Protein AF-A0A3P2A6Z8-F1 (afdb_monomer_lite)

Secondary structure (DSSP, 8-state):
--TT---HHHHHHHHHT-SS-HHHHHHHHHHHHHT---HHHHHHHHHHHHTTS-SS------HHHHTSTTGGGGGGGSEEE--S--SS-TT-EEE-

Foldseek 3Di:
DPPVPDCPQLVVLVVVPDPDPSVVSSVVVVVVVVVPDDPVRVVVVVVVVVVVADPDHDDDDDPVQCPPPCSVVVLQVFQDQDCPDPDPPSGDRHHD

Radius of gyration: 22.26 Å; chains: 1; bounding box: 48×33×51 Å

Sequence (96 aa):
MLASGSCLLTDICDQLHEPSKKVNVVDRLSRHLEKGTPASSLSAYLRQIKKWVPDHPVIHIDDSDVVKPDGYKFEALGIVRDGSESTSAKNVYKKG

Structure (mmCIF, N/CA/C/O backbone):
data_AF-A0A3P2A6Z8-F1
#
_entry.id   AF-A0A3P2A6Z8-F1
#
loop_
_atom_site.group_PDB
_atom_site.id
_atom_site.type_symbol
_atom_site.label_atom_id
_atom_site.label_alt_id
_atom_site.label_comp_id
_atom_site.label_asym_id
_atom_site.label_entity_id
_atom_site.label_seq_id
_atom_site.pdbx_PDB_ins_code
_atom_site.Cartn_x
_atom_site.Cartn_y
_atom_site.Cartn_z
_atom_site.occupancy
_atom_site.B_iso_or_equiv
_atom_site.auth_seq_id
_atom_site.auth_comp_id
_atom_site.auth_asym_id
_atom_site.auth_atom_id
_atom_site.pdbx_PDB_model_num
ATOM 1 N N . MET A 1 1 ? -9.466 19.535 13.612 1.00 43.00 1 MET A N 1
ATOM 2 C CA . MET A 1 1 ? -9.094 19.258 12.206 1.00 43.00 1 MET A CA 1
ATOM 3 C C . MET A 1 1 ? -8.172 18.051 12.197 1.00 43.00 1 MET A C 1
ATOM 5 O O . MET A 1 1 ? -7.208 18.057 12.949 1.00 43.00 1 MET A O 1
ATOM 9 N N . LEU A 1 2 ? -8.500 17.000 11.438 1.00 48.78 2 LEU A N 1
ATOM 10 C CA . LEU A 1 2 ? -7.635 15.824 11.276 1.00 48.78 2 LEU A CA 1
ATOM 11 C C . LEU A 1 2 ? -6.363 16.251 10.531 1.00 48.78 2 LEU A C 1
ATOM 13 O O . LEU A 1 2 ? -6.462 16.801 9.438 1.00 48.78 2 LEU A O 1
ATOM 17 N N . ALA A 1 3 ? -5.187 16.007 11.113 1.00 46.59 3 ALA A N 1
ATOM 18 C CA . ALA A 1 3 ? -3.895 16.487 10.602 1.00 46.59 3 ALA A CA 1
ATOM 19 C C . ALA A 1 3 ? -3.547 15.991 9.180 1.00 46.59 3 ALA A C 1
ATOM 21 O O . ALA A 1 3 ? -2.726 16.599 8.505 1.00 46.59 3 ALA A O 1
ATOM 22 N N . SER A 1 4 ? -4.200 14.922 8.708 1.00 57.53 4 SER A N 1
ATOM 23 C CA . SER A 1 4 ? -4.028 14.355 7.363 1.00 57.53 4 SER A CA 1
ATOM 24 C C . SER A 1 4 ? -5.099 14.798 6.352 1.00 57.53 4 SER A C 1
ATOM 26 O O . SER A 1 4 ? -5.007 14.412 5.190 1.00 57.53 4 SER A O 1
ATOM 28 N N . GLY A 1 5 ? -6.156 15.513 6.766 1.00 58.09 5 GLY A N 1
ATOM 29 C CA . GLY A 1 5 ? -7.299 15.860 5.900 1.00 58.09 5 GLY A CA 1
ATOM 30 C C . GLY A 1 5 ? -8.112 14.670 5.355 1.00 58.09 5 GLY A C 1
ATOM 31 O O . GLY A 1 5 ? -9.103 14.878 4.665 1.00 58.09 5 GLY A O 1
ATOM 32 N N . SER A 1 6 ? -7.719 13.431 5.665 1.00 67.62 6 SER A N 1
ATOM 33 C CA . SER A 1 6 ? -8.351 12.203 5.184 1.00 67.62 6 SER A CA 1
ATOM 34 C C . SER A 1 6 ? -9.298 11.623 6.235 1.00 67.62 6 SER A C 1
ATOM 36 O O . SER A 1 6 ? -8.903 11.400 7.381 1.00 67.62 6 SER A O 1
ATOM 38 N N . CYS A 1 7 ? -10.538 11.349 5.823 1.00 84.50 7 CYS A N 1
ATOM 39 C CA . CYS A 1 7 ? -11.559 10.652 6.614 1.00 84.50 7 CYS A CA 1
ATOM 40 C C . CYS A 1 7 ? -11.672 9.161 6.256 1.00 84.50 7 CYS A C 1
ATOM 42 O O . CYS A 1 7 ? -12.581 8.491 6.734 1.00 84.50 7 CYS A O 1
ATOM 44 N N . LEU A 1 8 ? -10.734 8.618 5.470 1.00 89.94 8 LEU A N 1
ATOM 45 C CA . LEU A 1 8 ? -10.846 7.284 4.872 1.00 89.94 8 LEU A CA 1
ATOM 46 C C . LEU A 1 8 ? -11.117 6.174 5.899 1.00 89.94 8 LEU A C 1
ATOM 48 O O . LEU A 1 8 ? -11.974 5.325 5.685 1.00 89.94 8 LEU A O 1
ATOM 52 N N . LEU A 1 9 ? -10.408 6.173 7.034 1.00 90.38 9 LEU A N 1
ATOM 53 C CA . LEU A 1 9 ? -10.614 5.157 8.074 1.00 90.38 9 LEU A CA 1
ATOM 54 C C . LEU A 1 9 ? -11.983 5.274 8.747 1.00 90.38 9 LEU A C 1
ATOM 56 O O . LEU A 1 9 ? -12.546 4.268 9.172 1.00 90.38 9 LEU A O 1
ATOM 60 N N . THR A 1 10 ? -12.513 6.492 8.834 1.00 90.44 10 THR A N 1
ATOM 61 C CA . THR A 1 10 ? -13.854 6.755 9.353 1.00 90.44 10 THR A CA 1
ATOM 62 C C . THR A 1 10 ? -14.910 6.226 8.388 1.00 90.44 10 THR A C 1
ATOM 64 O O . THR A 1 10 ? -15.822 5.533 8.828 1.00 90.44 10 THR A O 1
ATOM 67 N N . ASP A 1 11 ? -14.738 6.465 7.087 1.00 92.00 11 ASP A N 1
ATOM 68 C CA . ASP A 1 11 ? -15.654 5.983 6.049 1.00 92.00 11 ASP A CA 1
ATOM 69 C C . ASP A 1 11 ? -15.640 4.449 5.968 1.00 92.00 11 ASP A C 1
ATOM 71 O O . ASP A 1 11 ? -16.685 3.805 5.911 1.00 92.00 11 ASP A O 1
ATOM 75 N N . ILE A 1 12 ? -14.452 3.837 6.044 1.00 91.75 12 ILE A N 1
ATOM 76 C CA . ILE A 1 12 ? -14.299 2.376 6.110 1.00 91.75 12 ILE A CA 1
ATOM 77 C C . ILE A 1 12 ? -14.964 1.821 7.375 1.00 91.75 12 ILE A C 1
ATOM 79 O O . ILE A 1 12 ? -15.653 0.804 7.309 1.00 91.75 12 ILE A O 1
ATOM 83 N N . CYS A 1 13 ? -14.789 2.483 8.523 1.00 92.56 13 CYS A N 1
ATOM 84 C CA . CYS A 1 13 ? -15.454 2.093 9.763 1.00 92.56 13 CYS A CA 1
ATOM 85 C C . CYS A 1 13 ? -16.983 2.104 9.618 1.00 92.56 13 CYS A C 1
ATOM 87 O O . CYS A 1 13 ? -17.637 1.207 10.149 1.00 92.56 13 CYS A O 1
ATOM 89 N N . ASP A 1 14 ? -17.544 3.087 8.910 1.00 91.12 14 ASP A N 1
ATOM 90 C CA . ASP A 1 14 ? -18.985 3.157 8.654 1.00 91.12 14 ASP A CA 1
ATOM 91 C C . ASP A 1 14 ? -19.470 1.999 7.774 1.00 91.12 14 ASP A C 1
ATOM 93 O O . ASP A 1 14 ? -20.528 1.43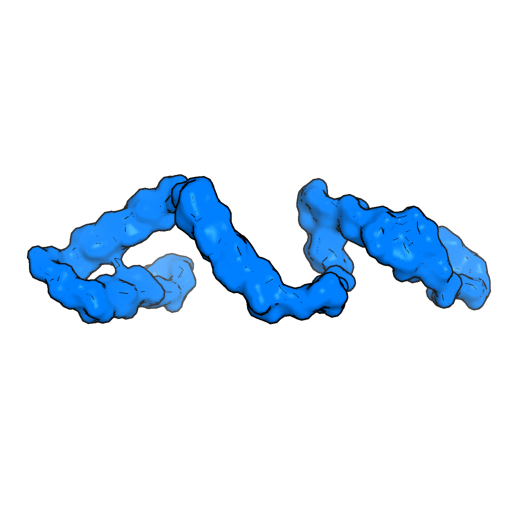8 8.038 1.00 91.12 14 ASP A O 1
ATOM 97 N N . GLN A 1 15 ? -18.673 1.566 6.792 1.00 93.62 15 GLN A N 1
ATOM 98 C CA . GLN A 1 15 ? -19.029 0.435 5.924 1.00 93.62 15 GLN A CA 1
ATOM 99 C C . GLN A 1 15 ? -18.896 -0.935 6.602 1.00 93.62 15 GLN A C 1
ATOM 101 O O . GLN A 1 15 ? -19.626 -1.869 6.263 1.00 93.62 15 GLN A O 1
ATOM 106 N N . LEU A 1 16 ? -17.986 -1.073 7.568 1.00 93.06 16 LEU A N 1
ATOM 107 C CA . LEU A 1 16 ? -17.744 -2.336 8.271 1.00 93.06 16 LEU A CA 1
ATOM 108 C C . LEU A 1 16 ? -18.890 -2.739 9.212 1.00 93.06 16 LEU A C 1
ATOM 110 O O . LEU A 1 16 ? -19.005 -3.920 9.533 1.00 93.06 16 LEU A O 1
ATOM 114 N N . HIS A 1 17 ? -19.727 -1.784 9.644 1.00 89.62 17 HIS A N 1
ATOM 115 C CA . HIS A 1 17 ? -20.869 -2.008 10.545 1.00 89.62 17 HIS A CA 1
ATOM 116 C C . HIS A 1 17 ? -20.534 -2.874 11.776 1.00 89.62 17 HIS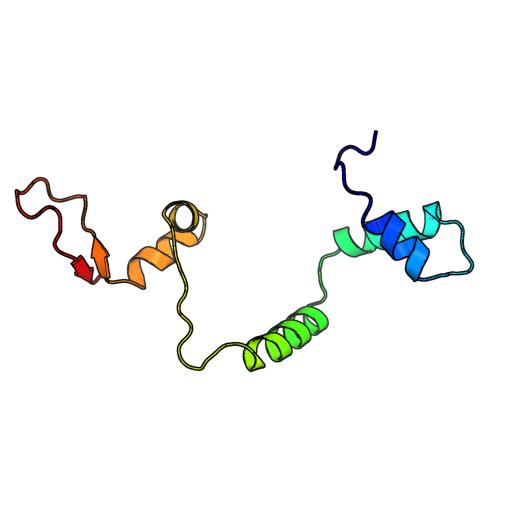 A C 1
ATOM 118 O O . HIS A 1 17 ? -21.339 -3.681 12.243 1.00 89.62 17 HIS A O 1
ATOM 124 N N . GLU A 1 18 ? -19.323 -2.726 12.311 1.00 92.56 18 GLU A N 1
ATOM 125 C CA . GLU A 1 18 ? -18.886 -3.517 13.455 1.00 92.56 18 GLU A CA 1
ATOM 126 C C . GLU A 1 18 ? -19.605 -3.088 14.741 1.00 92.56 18 GLU A C 1
ATOM 128 O O . GLU A 1 18 ? -19.777 -1.888 14.975 1.00 92.56 18 GLU A O 1
ATOM 133 N N . PRO A 1 19 ? -19.964 -4.031 15.635 1.00 93.44 19 PRO A N 1
ATOM 134 C CA . PRO A 1 19 ? -20.600 -3.731 16.916 1.00 93.44 19 PRO A CA 1
ATOM 135 C C . PRO A 1 19 ? -19.572 -3.196 17.932 1.00 93.44 19 PRO A C 1
ATOM 137 O O . PRO A 1 19 ? -19.328 -3.782 18.984 1.00 93.44 19 PRO A O 1
ATOM 140 N N . SER A 1 20 ? -18.918 -2.084 17.604 1.00 92.62 20 SER A N 1
ATOM 141 C CA . SER A 1 20 ? -17.923 -1.405 18.431 1.00 92.62 20 SER A CA 1
ATOM 142 C C . SER A 1 20 ? -18.017 0.103 18.224 1.00 92.62 20 SER A C 1
ATOM 144 O O . SER A 1 20 ? -18.549 0.590 17.228 1.00 92.62 20 SER A O 1
ATOM 146 N N . LYS A 1 21 ? -17.493 0.883 19.173 1.00 93.62 21 LYS A N 1
ATOM 147 C CA . LYS A 1 21 ? -17.440 2.340 19.013 1.00 93.62 21 LYS A CA 1
ATOM 148 C C . LYS A 1 21 ? -16.532 2.682 17.834 1.00 93.62 21 LYS A C 1
ATOM 150 O O . LYS A 1 21 ? -15.404 2.196 17.772 1.00 93.62 21 LYS A O 1
ATOM 155 N N . LYS A 1 22 ? -16.983 3.594 16.971 1.00 90.44 22 LYS A N 1
ATOM 156 C CA . LYS A 1 22 ? -16.245 4.082 15.793 1.00 90.44 22 LYS A CA 1
ATOM 157 C C . LYS A 1 22 ? -14.782 4.422 16.098 1.00 90.44 22 LYS A C 1
ATOM 159 O O . LYS A 1 22 ? -13.891 3.990 15.378 1.00 90.44 22 LYS A O 1
ATOM 164 N N . VAL A 1 23 ? -14.519 5.105 17.216 1.00 90.81 23 VAL A N 1
ATOM 165 C CA . VAL A 1 23 ? -13.148 5.469 17.619 1.00 90.81 23 VAL A CA 1
ATOM 166 C C . VAL A 1 23 ? -12.242 4.248 17.824 1.00 90.81 23 VAL A C 1
ATOM 168 O O . VAL A 1 23 ? -11.080 4.285 17.442 1.00 90.81 23 VAL A O 1
ATOM 171 N N . ASN A 1 24 ? -12.778 3.142 18.347 1.00 93.38 24 ASN A N 1
ATOM 172 C CA . ASN A 1 24 ? -12.014 1.918 18.591 1.00 93.38 24 ASN A CA 1
ATOM 173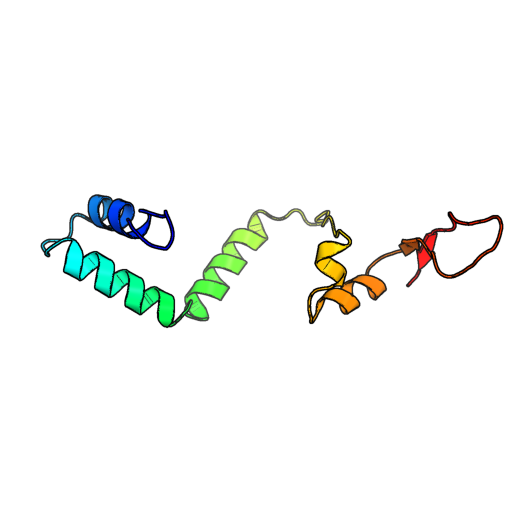 C C . ASN A 1 24 ? -11.679 1.200 17.281 1.00 93.38 24 ASN A C 1
ATOM 175 O O . ASN A 1 24 ? -10.599 0.631 17.146 1.00 93.38 24 ASN A O 1
ATOM 179 N N . VAL A 1 25 ? -12.610 1.210 16.323 1.00 93.44 25 VAL A N 1
ATOM 180 C CA . VAL A 1 25 ? -12.405 0.612 14.998 1.00 93.44 25 VAL A CA 1
ATOM 181 C C . VAL A 1 25 ? -11.381 1.427 14.217 1.00 93.44 25 VAL A C 1
ATOM 183 O O . VAL A 1 25 ? -10.426 0.853 13.705 1.00 93.44 25 VAL A O 1
ATOM 186 N N . VAL A 1 26 ? -11.524 2.756 14.193 1.00 91.62 26 VAL A N 1
ATOM 187 C CA . VAL A 1 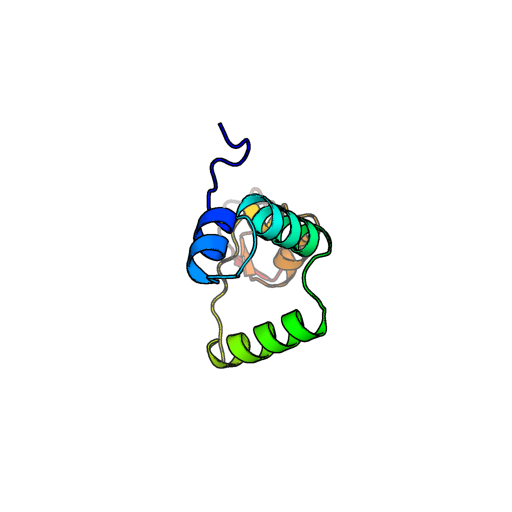26 ? -10.568 3.661 13.539 1.00 91.62 26 VAL A CA 1
ATOM 188 C C . VAL A 1 26 ? -9.167 3.499 14.132 1.00 91.62 26 VAL A C 1
ATOM 190 O O . VAL A 1 26 ? -8.211 3.319 13.382 1.00 91.62 26 VAL A O 1
ATOM 193 N N . ASP A 1 27 ? -9.043 3.477 15.461 1.00 91.88 27 ASP A N 1
ATOM 194 C CA . ASP A 1 27 ? -7.756 3.284 16.136 1.00 91.88 27 ASP A CA 1
ATOM 195 C C . ASP A 1 27 ? -7.141 1.906 15.827 1.00 91.88 27 ASP A C 1
ATOM 197 O O . ASP A 1 27 ? -5.957 1.793 15.508 1.00 91.88 27 ASP A O 1
ATOM 201 N N . ARG A 1 28 ? -7.954 0.840 15.813 1.00 94.19 28 ARG A N 1
ATOM 202 C CA . ARG A 1 28 ? -7.501 -0.502 15.413 1.00 94.19 28 ARG A CA 1
ATOM 203 C C . ARG A 1 28 ? -7.021 -0.538 13.959 1.00 94.19 28 ARG A C 1
ATOM 205 O O . ARG A 1 28 ? -5.993 -1.152 13.683 1.00 94.19 28 ARG A O 1
ATOM 212 N N . LEU A 1 29 ? -7.752 0.089 13.034 1.00 92.00 29 LEU A N 1
ATOM 213 C CA . LEU A 1 29 ? -7.371 0.159 11.621 1.00 92.00 29 LEU A CA 1
ATOM 214 C C . LEU A 1 29 ? -6.071 0.951 11.436 1.00 92.00 29 LEU A C 1
ATOM 216 O O . LEU A 1 29 ? -5.190 0.497 10.710 1.00 92.00 29 LEU A O 1
ATOM 220 N N . SER A 1 30 ? -5.910 2.070 12.149 1.00 91.56 30 SER A N 1
ATOM 221 C CA . SER A 1 30 ? -4.670 2.856 12.147 1.00 91.56 30 SER A CA 1
ATOM 222 C C . SER A 1 30 ? -3.478 2.016 12.614 1.00 91.56 30 SER A C 1
ATOM 224 O O . SER A 1 30 ? -2.486 1.892 11.898 1.00 91.56 30 SER A O 1
ATOM 226 N N . ARG A 1 31 ? -3.616 1.318 13.751 1.00 91.56 31 ARG A N 1
ATOM 227 C CA . ARG A 1 31 ? -2.583 0.410 14.281 1.00 91.56 31 ARG A CA 1
ATOM 228 C C . ARG A 1 31 ? -2.267 -0.769 13.356 1.00 91.56 31 ARG A C 1
ATOM 230 O O . ARG A 1 31 ? -1.181 -1.338 13.433 1.00 91.56 31 ARG A O 1
ATOM 237 N N . HIS A 1 32 ? -3.205 -1.192 12.509 1.00 89.88 32 HIS A N 1
ATOM 238 C CA . HIS A 1 32 ? -2.930 -2.197 11.479 1.00 89.88 32 HIS A CA 1
ATOM 239 C C . HIS A 1 32 ? -2.129 -1.621 10.312 1.00 89.88 32 HIS A C 1
ATOM 241 O O . HIS A 1 32 ? -1.220 -2.295 9.837 1.00 89.88 32 HIS A O 1
ATOM 247 N N . LEU A 1 33 ? -2.412 -0.388 9.886 1.00 89.06 33 LEU A N 1
ATOM 248 C CA . LEU A 1 33 ? -1.640 0.281 8.836 1.00 89.06 33 LEU A CA 1
ATOM 249 C C . LEU A 1 33 ? -0.191 0.543 9.258 1.00 89.06 33 LEU A C 1
ATOM 251 O O . LEU A 1 33 ? 0.713 0.347 8.451 1.00 89.06 33 LEU A O 1
ATOM 255 N N . GLU A 1 34 ? 0.044 0.900 10.523 1.00 89.31 34 GLU A N 1
ATOM 256 C CA . GLU A 1 34 ? 1.395 1.097 11.078 1.00 89.31 34 GLU A CA 1
ATOM 257 C C . GLU A 1 34 ? 2.282 -0.152 10.974 1.00 89.31 34 GLU A C 1
ATOM 259 O O . GLU A 1 34 ? 3.499 -0.046 10.849 1.00 89.31 34 GLU A O 1
ATOM 264 N N . LYS A 1 35 ? 1.684 -1.349 10.983 1.00 90.62 35 LYS A N 1
ATOM 265 C CA . LYS A 1 35 ? 2.410 -2.622 10.827 1.00 90.62 35 LYS A CA 1
ATOM 266 C C . LYS A 1 35 ? 2.765 -2.937 9.371 1.00 90.62 35 LYS A C 1
ATOM 268 O O . LYS A 1 35 ? 3.503 -3.889 9.121 1.00 90.62 35 LYS A O 1
ATOM 273 N N . GLY A 1 36 ? 2.239 -2.170 8.420 1.00 89.81 36 GLY A N 1
ATOM 274 C CA . GLY A 1 36 ? 2.398 -2.411 6.993 1.00 89.81 36 GLY A CA 1
ATOM 275 C C . GLY A 1 36 ? 1.545 -3.568 6.462 1.00 89.81 36 GLY A C 1
ATOM 276 O O . GLY A 1 36 ? 0.692 -4.136 7.144 1.00 89.81 36 GLY A O 1
ATOM 277 N N . THR A 1 37 ? 1.768 -3.912 5.192 1.00 89.88 37 THR A N 1
ATOM 278 C CA . THR A 1 37 ? 1.023 -4.979 4.508 1.00 89.88 37 THR A CA 1
ATOM 279 C C . THR A 1 37 ? 1.725 -6.328 4.698 1.00 89.88 37 THR A C 1
ATOM 281 O O . THR A 1 37 ? 2.907 -6.435 4.365 1.00 89.88 37 THR A O 1
ATOM 284 N N . PRO A 1 38 ? 1.032 -7.386 5.162 1.00 93.19 38 PRO A N 1
ATOM 285 C CA . PRO A 1 38 ? 1.606 -8.728 5.224 1.00 93.19 38 PRO A CA 1
ATOM 286 C C . PRO A 1 38 ? 2.102 -9.204 3.852 1.00 93.19 38 PRO A C 1
ATOM 288 O O . PRO A 1 38 ? 1.425 -9.014 2.839 1.00 93.19 38 PRO A O 1
ATOM 291 N N . ALA A 1 39 ? 3.246 -9.892 3.812 1.00 93.31 39 ALA A N 1
ATOM 292 C CA . ALA A 1 39 ? 3.856 -10.357 2.560 1.00 93.31 39 ALA A CA 1
ATOM 293 C C . ALA A 1 39 ? 2.937 -11.288 1.739 1.00 93.31 39 ALA A C 1
ATOM 295 O O . ALA A 1 39 ? 2.927 -11.251 0.506 1.00 93.31 39 ALA A O 1
ATOM 296 N N . SER A 1 40 ? 2.117 -12.102 2.409 1.00 94.75 40 SER A N 1
ATOM 297 C CA . SER A 1 40 ? 1.115 -12.960 1.765 1.00 94.75 40 SER A CA 1
ATOM 298 C C . SER A 1 40 ? 0.020 -12.148 1.064 1.00 94.75 40 SER A C 1
ATOM 300 O O . SER A 1 40 ? -0.316 -12.430 -0.084 1.00 94.75 40 SER A O 1
ATOM 302 N N . SER A 1 41 ? -0.497 -11.103 1.712 1.00 92.69 41 SER A N 1
ATOM 303 C CA . SER A 1 41 ? -1.494 -10.203 1.125 1.00 92.69 41 SER A CA 1
ATOM 304 C C . SER A 1 41 ? -0.913 -9.415 -0.045 1.00 92.69 41 SER A C 1
ATOM 306 O O . SER A 1 41 ? -1.547 -9.317 -1.095 1.00 92.69 41 SER A O 1
ATOM 308 N N . LEU A 1 42 ? 0.319 -8.919 0.098 1.00 92.81 42 LEU A N 1
ATOM 309 C CA . LEU A 1 42 ? 1.016 -8.206 -0.970 1.00 92.81 42 LEU A CA 1
ATOM 310 C C . LEU A 1 42 ? 1.243 -9.106 -2.192 1.00 92.81 42 LEU A C 1
ATOM 312 O O . LEU A 1 42 ? 0.923 -8.723 -3.313 1.00 92.81 42 LEU A O 1
ATOM 316 N N . SER A 1 43 ? 1.740 -10.327 -1.990 1.00 94.31 43 SER A N 1
ATOM 317 C CA . SER A 1 43 ? 1.952 -11.278 -3.090 1.00 94.31 43 SER A CA 1
ATOM 318 C C . SER A 1 43 ? 0.643 -11.699 -3.767 1.00 94.31 43 SER A C 1
ATOM 320 O O . SER A 1 43 ? 0.598 -11.815 -4.993 1.00 94.31 43 SER A O 1
ATOM 322 N N . ALA A 1 44 ? -0.441 -11.879 -3.005 1.00 95.81 44 ALA A N 1
ATOM 323 C CA . ALA A 1 44 ? -1.763 -12.159 -3.559 1.00 95.81 44 ALA A CA 1
ATOM 324 C C . ALA A 1 44 ? -2.284 -10.994 -4.415 1.00 95.81 44 ALA A C 1
ATOM 326 O O . ALA A 1 44 ? -2.765 -11.222 -5.527 1.00 95.81 44 ALA A O 1
ATOM 327 N N . TYR A 1 45 ? -2.134 -9.761 -3.927 1.00 94.56 45 TYR A N 1
ATOM 328 C CA . TYR A 1 45 ? -2.498 -8.545 -4.649 1.00 94.56 45 TYR A CA 1
ATOM 329 C C . TYR A 1 45 ? -1.705 -8.396 -5.952 1.00 94.56 45 TYR A C 1
ATOM 331 O O . TYR A 1 45 ? -2.295 -8.258 -7.023 1.00 94.56 45 TYR A O 1
ATOM 339 N N . LEU A 1 46 ? -0.376 -8.534 -5.893 1.00 92.81 46 LEU A N 1
ATOM 340 C CA . LEU A 1 46 ? 0.491 -8.454 -7.072 1.00 92.81 46 LEU A CA 1
ATOM 341 C C . LEU A 1 46 ? 0.162 -9.538 -8.102 1.00 92.81 46 LEU A C 1
ATOM 343 O O . LEU A 1 46 ? 0.109 -9.258 -9.299 1.00 92.81 46 LEU A O 1
ATOM 347 N N . ARG A 1 47 ? -0.122 -10.768 -7.657 1.00 94.50 47 ARG A N 1
ATOM 348 C CA . ARG A 1 47 ? -0.552 -11.856 -8.547 1.00 94.50 47 ARG A CA 1
ATOM 349 C C . ARG A 1 47 ? -1.863 -11.530 -9.259 1.00 94.50 47 ARG A C 1
ATOM 351 O O . ARG A 1 47 ? -2.039 -11.942 -10.402 1.00 94.50 47 ARG A O 1
ATOM 358 N N . GLN A 1 48 ? -2.780 -10.830 -8.596 1.00 94.88 48 GLN A N 1
ATOM 359 C CA . GLN A 1 48 ? -4.040 -10.423 -9.205 1.00 94.88 48 GLN A CA 1
ATOM 360 C C . GLN A 1 48 ? -3.831 -9.296 -10.219 1.00 94.88 48 GLN A C 1
ATOM 362 O O . GLN A 1 48 ? -4.302 -9.423 -11.346 1.00 94.88 48 GLN A O 1
ATOM 367 N N . ILE A 1 49 ? -3.067 -8.258 -9.864 1.00 91.06 49 ILE A N 1
ATOM 368 C CA . ILE A 1 49 ? -2.750 -7.148 -10.776 1.00 91.06 49 ILE A CA 1
ATOM 369 C C . ILE A 1 49 ? -2.021 -7.634 -12.015 1.00 91.06 49 ILE A C 1
ATOM 371 O O . ILE A 1 49 ? -2.342 -7.197 -13.112 1.00 91.06 49 ILE A O 1
ATOM 375 N N . LYS A 1 50 ? -1.075 -8.567 -11.870 1.00 89.62 50 LYS A N 1
ATOM 376 C CA . LYS A 1 50 ? -0.288 -9.076 -12.997 1.00 89.62 50 LYS A CA 1
ATOM 377 C C . LYS A 1 50 ? -1.157 -9.650 -14.125 1.00 89.62 50 LYS A C 1
ATOM 379 O O . LYS A 1 50 ? -0.733 -9.621 -15.268 1.00 89.62 50 LYS A O 1
ATOM 384 N N . LYS A 1 51 ? -2.372 -10.126 -13.828 1.00 91.62 51 LYS A N 1
ATOM 385 C CA . LYS A 1 51 ? -3.329 -10.604 -14.844 1.00 91.62 51 LYS A CA 1
ATOM 386 C C . LYS A 1 51 ? -3.949 -9.481 -15.678 1.00 91.62 51 LYS A C 1
ATOM 388 O O . LYS A 1 51 ? -4.498 -9.754 -16.735 1.00 91.62 51 LYS A O 1
ATOM 393 N N . TRP A 1 52 ? -3.953 -8.257 -15.161 1.00 90.75 52 TRP A N 1
ATOM 394 C CA . TRP A 1 52 ? -4.525 -7.080 -15.818 1.00 90.75 52 TRP A CA 1
ATOM 395 C C . TRP A 1 52 ? -3.473 -6.287 -16.597 1.00 90.75 52 TRP A C 1
ATOM 397 O O . TRP A 1 52 ? -3.821 -5.387 -17.354 1.00 90.75 52 TRP A O 1
ATOM 407 N N . VAL A 1 53 ? -2.192 -6.610 -16.406 1.00 85.44 53 VAL A N 1
ATOM 408 C CA . VAL A 1 53 ? -1.080 -5.979 -17.115 1.00 85.44 53 VAL A CA 1
ATOM 409 C C . VAL A 1 53 ? -0.916 -6.668 -18.476 1.00 85.44 53 VAL A C 1
ATOM 411 O O . VAL A 1 53 ? -0.858 -7.897 -18.513 1.00 85.44 53 VAL A O 1
ATOM 414 N N . PRO A 1 54 ? -0.849 -5.918 -19.591 1.00 85.50 54 PRO A N 1
ATOM 415 C CA . PRO A 1 54 ? -0.594 -6.499 -20.908 1.00 85.50 54 PRO A CA 1
ATOM 416 C C . PRO A 1 54 ? 0.813 -7.109 -20.975 1.00 85.50 54 PRO A C 1
ATOM 418 O O . PRO A 1 54 ? 1.707 -6.676 -20.251 1.00 85.50 54 PRO A O 1
ATOM 421 N N . ASP A 1 55 ? 1.036 -8.056 -21.891 1.00 81.88 55 ASP A N 1
ATOM 422 C CA . ASP A 1 55 ? 2.341 -8.727 -22.056 1.00 81.88 55 ASP A CA 1
ATOM 423 C C . ASP A 1 55 ? 3.498 -7.745 -22.316 1.00 81.88 55 ASP A C 1
ATOM 425 O O . ASP A 1 55 ? 4.642 -8.008 -21.948 1.00 81.88 55 ASP A O 1
ATOM 429 N N . HIS A 1 56 ? 3.184 -6.592 -22.915 1.00 80.00 56 HIS A N 1
ATOM 430 C CA . HIS A 1 56 ? 4.119 -5.508 -23.203 1.00 80.00 56 HIS A CA 1
ATOM 431 C C . HIS A 1 56 ? 3.641 -4.219 -22.513 1.00 80.00 56 HIS A C 1
ATOM 433 O O . HIS A 1 56 ? 2.985 -3.386 -23.146 1.00 80.00 56 HIS A O 1
ATOM 439 N N . PRO A 1 57 ? 3.901 -4.052 -21.205 1.00 78.00 57 PRO A N 1
ATOM 440 C CA . PRO A 1 57 ? 3.488 -2.858 -20.487 1.00 78.00 57 PRO A CA 1
ATOM 441 C C . PRO A 1 57 ? 4.339 -1.658 -20.905 1.00 78.00 57 PRO A C 1
ATOM 443 O O . PRO A 1 57 ? 5.567 -1.708 -20.874 1.00 78.00 57 PRO A O 1
ATOM 446 N N . VAL A 1 58 ? 3.678 -0.555 -21.253 1.00 78.12 58 VAL A N 1
ATOM 447 C CA . VAL A 1 58 ? 4.339 0.740 -21.433 1.00 78.12 58 VAL A CA 1
ATOM 448 C C . VAL A 1 58 ? 4.388 1.424 -20.073 1.00 78.12 58 VAL A C 1
ATOM 450 O O . VAL A 1 58 ? 3.350 1.756 -19.503 1.00 78.12 58 VAL A O 1
ATOM 453 N N . ILE A 1 59 ? 5.594 1.598 -19.537 1.00 74.44 59 ILE A N 1
ATOM 454 C CA . ILE A 1 59 ? 5.831 2.280 -18.264 1.00 74.44 59 ILE A CA 1
ATOM 455 C C . ILE A 1 59 ? 6.427 3.645 -18.592 1.00 74.44 59 ILE A C 1
ATOM 457 O O . ILE A 1 59 ? 7.516 3.730 -19.156 1.00 74.44 59 ILE A O 1
ATOM 461 N N . HIS A 1 60 ? 5.696 4.708 -18.265 1.00 73.06 60 HIS A N 1
ATOM 462 C CA . HIS A 1 60 ? 6.213 6.067 -18.359 1.00 73.06 60 HIS A CA 1
ATOM 463 C C . HIS A 1 60 ? 7.095 6.336 -17.143 1.00 73.06 60 HIS A C 1
ATOM 465 O O . HIS A 1 60 ? 6.633 6.191 -16.015 1.00 73.06 60 HIS A O 1
ATOM 471 N N . ILE A 1 61 ? 8.351 6.686 -17.399 1.00 71.56 61 ILE A N 1
ATOM 472 C CA . ILE A 1 61 ? 9.335 7.068 -16.388 1.00 71.56 61 ILE A CA 1
ATOM 473 C C . ILE A 1 61 ? 9.627 8.542 -16.631 1.00 71.56 61 ILE A C 1
ATOM 475 O O . ILE A 1 61 ? 9.977 8.909 -17.757 1.00 71.56 61 ILE A O 1
ATOM 479 N N . ASP A 1 62 ? 9.444 9.375 -15.613 1.00 70.94 62 ASP A N 1
ATOM 480 C CA . ASP A 1 62 ? 9.790 10.793 -15.681 1.00 70.94 62 ASP A CA 1
ATOM 481 C C . ASP A 1 62 ? 11.038 11.119 -14.842 1.00 70.94 62 ASP A C 1
ATOM 483 O O . ASP A 1 62 ? 11.576 10.276 -14.120 1.00 70.94 62 ASP A O 1
ATOM 487 N N . ASP A 1 63 ? 11.522 12.359 -14.937 1.00 67.00 63 ASP A N 1
ATOM 488 C CA . ASP A 1 63 ? 12.722 12.801 -14.213 1.00 67.00 63 ASP A CA 1
ATOM 489 C C . ASP A 1 63 ? 12.551 12.708 -12.683 1.00 67.00 63 ASP A C 1
ATOM 491 O O . ASP A 1 63 ? 13.532 12.581 -11.946 1.00 67.00 63 ASP A O 1
ATOM 495 N N . SER A 1 64 ? 11.307 12.724 -12.187 1.00 67.44 64 SER A N 1
ATOM 496 C CA . SER A 1 64 ? 11.006 12.560 -10.762 1.00 67.44 64 SER A CA 1
ATOM 497 C C . SER A 1 64 ? 11.179 11.111 -10.289 1.00 67.44 64 SER A C 1
ATOM 499 O O . SER A 1 64 ? 11.431 10.868 -9.105 1.00 67.44 64 SER A O 1
ATOM 501 N N . ASP A 1 65 ? 11.095 10.139 -11.199 1.00 66.38 65 ASP A N 1
ATOM 502 C CA . ASP A 1 65 ? 11.346 8.732 -10.907 1.00 66.38 65 ASP A CA 1
ATOM 503 C C . ASP A 1 65 ? 12.841 8.411 -10.816 1.00 66.38 65 ASP A C 1
ATOM 505 O O . ASP A 1 65 ? 13.221 7.571 -9.999 1.00 66.38 65 ASP A O 1
ATOM 509 N N . VAL A 1 66 ? 13.693 9.110 -11.577 1.00 63.47 66 VAL A N 1
ATOM 510 C CA . VAL A 1 66 ? 15.158 8.923 -11.577 1.00 63.47 66 VAL A CA 1
ATOM 511 C C . VAL A 1 66 ? 15.791 9.399 -10.267 1.00 63.47 66 VAL A C 1
ATOM 513 O O . VAL A 1 66 ? 16.674 8.735 -9.725 1.00 63.47 66 VAL A O 1
ATOM 516 N N . VAL A 1 67 ? 15.301 10.507 -9.702 1.00 64.81 67 VAL A N 1
ATOM 517 C CA . VAL A 1 67 ? 15.837 11.092 -8.454 1.00 64.81 67 VAL A CA 1
ATOM 518 C C . VAL A 1 67 ? 15.479 10.303 -7.189 1.00 64.81 67 VAL A C 1
ATOM 520 O O . VAL A 1 67 ? 15.944 10.638 -6.096 1.00 64.81 67 VAL A O 1
ATOM 523 N N . LYS A 1 68 ? 14.652 9.253 -7.297 1.00 75.19 68 LYS A N 1
ATOM 524 C CA . LYS A 1 68 ? 14.364 8.357 -6.169 1.00 75.19 68 LYS A CA 1
ATOM 525 C C . LYS A 1 68 ? 15.640 7.581 -5.797 1.00 75.19 68 LYS A C 1
ATOM 527 O O . LYS A 1 68 ? 16.444 7.291 -6.676 1.00 75.19 68 LYS A O 1
ATOM 532 N N . PRO A 1 69 ? 15.834 7.176 -4.528 1.00 61.91 69 PRO A N 1
ATOM 533 C CA . PRO A 1 69 ? 17.065 6.502 -4.083 1.00 61.91 69 PRO A CA 1
ATOM 534 C C . PRO A 1 69 ? 17.457 5.250 -4.896 1.00 61.91 69 PRO A C 1
ATOM 536 O O . PRO A 1 69 ? 18.636 4.932 -5.010 1.00 61.91 69 PRO A O 1
ATOM 539 N N . ASP A 1 70 ? 16.476 4.567 -5.495 1.00 63.97 70 ASP A N 1
ATOM 540 C CA . ASP A 1 70 ? 16.661 3.423 -6.403 1.00 63.97 70 ASP A CA 1
ATOM 541 C C . ASP A 1 70 ? 16.378 3.751 -7.884 1.00 63.97 70 ASP A C 1
ATOM 543 O O . ASP A 1 70 ? 16.439 2.871 -8.743 1.00 63.97 70 ASP A O 1
ATOM 547 N N . GLY A 1 71 ? 16.060 5.011 -8.179 1.00 62.09 71 GLY A N 1
ATOM 548 C CA . GLY A 1 71 ? 15.609 5.515 -9.471 1.00 62.09 71 GLY A CA 1
ATOM 549 C C . GLY A 1 71 ? 16.690 5.566 -10.546 1.00 62.09 71 GLY A C 1
ATOM 550 O O . GLY A 1 71 ? 16.393 5.376 -11.721 1.00 62.09 71 GLY A O 1
ATOM 551 N N . TYR A 1 72 ? 17.959 5.698 -10.156 1.00 65.31 72 TYR A N 1
ATOM 552 C CA . TYR A 1 72 ? 19.098 5.655 -11.085 1.00 65.31 72 TYR A CA 1
ATOM 553 C C . TYR A 1 72 ? 19.156 4.347 -11.897 1.00 65.31 72 TYR A C 1
ATOM 555 O O . TYR A 1 72 ? 19.683 4.306 -13.002 1.00 65.31 72 TYR A O 1
ATOM 563 N N . LYS A 1 73 ? 18.564 3.255 -11.390 1.00 67.00 73 LYS A N 1
ATOM 564 C CA . LYS A 1 73 ? 18.479 1.975 -12.113 1.00 67.00 73 LYS A CA 1
ATOM 565 C C . LYS A 1 73 ? 17.604 2.069 -13.368 1.00 67.00 73 LYS A C 1
ATOM 567 O O . LYS A 1 73 ? 17.740 1.232 -14.257 1.00 67.00 73 LYS A O 1
ATOM 572 N N . PHE A 1 74 ? 16.728 3.073 -13.451 1.00 63.47 74 PHE A N 1
ATOM 573 C CA . PHE A 1 74 ? 15.922 3.356 -14.637 1.00 63.47 74 PHE A CA 1
ATOM 574 C C . PHE A 1 74 ? 16.726 3.996 -15.771 1.00 63.47 74 PHE A C 1
ATOM 576 O O . PHE A 1 74 ? 16.329 3.853 -16.926 1.00 63.47 74 PHE A O 1
ATOM 583 N N . GLU A 1 75 ? 17.885 4.599 -15.483 1.00 61.81 75 GLU A N 1
ATOM 584 C CA . GLU A 1 75 ? 18.786 5.136 -16.514 1.00 61.81 75 GLU A CA 1
ATOM 585 C C . GLU A 1 75 ? 19.294 4.022 -17.446 1.00 61.81 75 GLU A C 1
ATOM 587 O O . GLU A 1 75 ? 19.399 4.217 -18.654 1.00 61.81 75 GLU A O 1
ATOM 592 N N . ALA A 1 76 ? 19.510 2.817 -16.905 1.00 63.12 76 ALA A N 1
ATOM 593 C CA . ALA A 1 76 ? 19.990 1.648 -17.647 1.00 63.12 76 ALA A CA 1
ATOM 594 C C . ALA A 1 76 ? 18.889 0.894 -18.424 1.00 63.12 76 ALA A C 1
ATOM 596 O O . ALA A 1 76 ? 19.184 -0.034 -19.181 1.00 63.12 76 ALA A O 1
ATOM 597 N N . LEU A 1 77 ? 17.611 1.234 -18.211 1.00 62.69 77 LEU A N 1
ATOM 598 C CA . LEU A 1 77 ? 16.467 0.509 -18.780 1.00 62.69 77 LEU A CA 1
ATOM 599 C C . LEU A 1 77 ? 15.972 1.096 -20.112 1.00 62.69 77 LEU A C 1
ATOM 601 O O . LEU A 1 77 ? 15.172 0.453 -20.793 1.00 62.69 77 LEU A O 1
ATOM 605 N N . GLY A 1 78 ? 16.448 2.281 -20.506 1.00 56.62 78 GLY A N 1
ATOM 606 C CA . GLY A 1 78 ? 15.970 3.001 -21.684 1.00 56.62 78 GLY A CA 1
ATOM 607 C C . GLY A 1 78 ? 17.074 3.499 -22.612 1.00 56.62 78 GLY A C 1
ATOM 608 O O . GLY A 1 78 ? 18.248 3.589 -22.262 1.00 56.62 78 GLY A O 1
ATOM 609 N N . ILE A 1 79 ? 16.669 3.852 -23.833 1.00 56.19 79 ILE A N 1
ATOM 610 C CA . ILE A 1 79 ? 17.475 4.706 -24.700 1.00 56.19 79 ILE A CA 1
ATOM 611 C C . ILE A 1 79 ? 17.289 6.135 -24.173 1.00 56.19 79 ILE A C 1
ATOM 613 O O . ILE A 1 79 ? 16.263 6.767 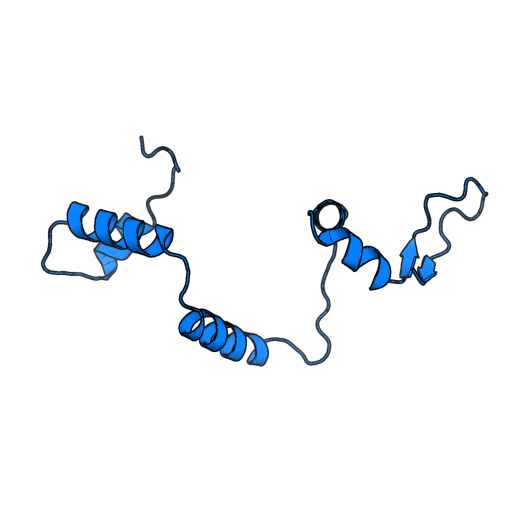-24.427 1.00 56.19 79 ILE A O 1
ATOM 617 N N . VAL A 1 80 ? 18.232 6.609 -23.367 1.00 54.00 80 VAL A N 1
ATOM 618 C CA . VAL A 1 80 ? 18.185 7.925 -22.725 1.00 54.00 80 VAL A CA 1
ATOM 619 C C . VAL A 1 80 ? 18.662 9.017 -23.681 1.00 54.00 80 VAL A C 1
ATOM 621 O O . VAL A 1 80 ? 19.521 8.816 -24.545 1.00 54.00 80 VAL A O 1
ATOM 624 N N . ARG A 1 81 ? 18.068 10.205 -23.549 1.00 52.88 81 ARG A N 1
ATOM 625 C CA . ARG A 1 81 ? 18.529 11.401 -24.254 1.00 52.88 81 ARG A CA 1
ATOM 626 C C . ARG A 1 81 ? 19.765 11.923 -23.529 1.00 52.88 81 ARG A C 1
ATOM 628 O O . ARG A 1 81 ? 19.655 12.457 -22.430 1.00 52.88 81 ARG A O 1
ATOM 635 N N . ASP A 1 82 ? 20.927 11.764 -24.150 1.00 51.66 82 ASP A N 1
ATOM 636 C CA . ASP A 1 82 ? 22.192 12.232 -23.591 1.00 51.66 82 ASP A CA 1
ATOM 637 C C . ASP A 1 82 ? 22.239 13.771 -23.578 1.00 51.66 82 ASP A C 1
ATOM 639 O O . ASP A 1 82 ? 22.332 14.422 -24.622 1.00 51.66 82 ASP A O 1
ATOM 643 N N . GLY A 1 83 ? 22.109 14.354 -22.383 1.00 51.59 83 GLY A N 1
ATOM 644 C CA . GLY A 1 83 ? 22.211 15.797 -22.144 1.00 51.59 83 GLY A CA 1
ATOM 645 C C . GLY A 1 83 ? 23.613 16.267 -21.749 1.00 51.59 83 GLY A C 1
ATOM 646 O O . GLY A 1 83 ? 23.814 17.468 -21.565 1.00 51.59 83 GLY A O 1
ATOM 647 N N . SER A 1 84 ? 24.570 15.347 -21.600 1.00 56.84 84 SER A N 1
ATOM 648 C CA . SER A 1 84 ? 25.922 15.642 -21.112 1.00 56.84 84 SER A CA 1
ATOM 649 C C . SER A 1 84 ? 26.867 16.131 -22.218 1.00 56.84 84 SER A C 1
ATOM 651 O O . SER A 1 84 ? 27.807 16.885 -21.953 1.00 56.84 84 SER A O 1
ATOM 653 N N . GLU A 1 85 ? 26.582 15.793 -23.478 1.00 49.31 85 GLU A N 1
ATOM 654 C CA . GLU A 1 85 ? 27.359 16.249 -24.629 1.00 49.31 85 GLU A CA 1
ATOM 655 C C . GLU A 1 85 ? 26.900 17.635 -25.121 1.00 49.31 85 GLU A C 1
ATOM 657 O O . GLU A 1 85 ? 25.800 17.841 -25.637 1.00 49.31 85 GLU A O 1
ATOM 662 N N . SER A 1 86 ? 27.787 18.627 -24.997 1.00 51.94 86 SER A N 1
ATOM 663 C CA . SER A 1 86 ? 27.580 20.000 -25.489 1.00 51.94 86 SER A CA 1
ATOM 664 C C . SER A 1 86 ? 27.880 20.154 -26.989 1.00 51.94 86 SER A C 1
ATOM 666 O O . SER A 1 86 ? 28.485 21.135 -27.412 1.00 51.94 86 SER A O 1
ATOM 668 N N . THR A 1 87 ? 27.467 19.193 -27.811 1.00 57.56 87 THR A N 1
ATOM 669 C CA . THR A 1 87 ? 27.585 19.236 -29.279 1.00 57.56 87 THR A CA 1
ATOM 670 C C . THR A 1 87 ? 26.245 19.578 -29.930 1.00 57.56 87 THR A C 1
ATOM 672 O O . THR A 1 87 ? 25.190 19.502 -29.311 1.00 57.56 87 THR A O 1
ATOM 675 N N . SER A 1 88 ? 26.256 19.992 -31.199 1.00 55.38 88 SER A N 1
ATOM 676 C CA . SER A 1 88 ? 25.065 20.406 -31.964 1.00 55.38 88 SER A CA 1
ATOM 677 C C . SER A 1 88 ? 24.037 19.285 -32.213 1.00 55.38 88 SER A C 1
ATOM 679 O O . SER A 1 88 ? 22.938 19.561 -32.687 1.00 55.38 88 SER A O 1
ATOM 681 N N . ALA A 1 89 ? 24.349 18.040 -31.840 1.00 55.94 89 ALA A N 1
ATOM 682 C CA . ALA A 1 89 ? 23.482 16.868 -31.943 1.00 55.94 89 ALA A CA 1
ATOM 683 C C . ALA A 1 89 ? 22.785 16.518 -30.605 1.00 55.94 89 ALA A C 1
ATOM 685 O O . ALA A 1 89 ? 22.698 15.346 -30.252 1.00 55.94 89 ALA A O 1
ATOM 686 N N . LYS A 1 90 ? 22.266 17.514 -29.861 1.00 50.31 90 LYS A N 1
ATOM 687 C CA . LYS A 1 90 ? 21.620 17.389 -28.519 1.00 50.31 90 LYS A CA 1
ATOM 688 C C . LYS A 1 90 ? 20.321 16.548 -28.449 1.00 50.31 90 LYS A C 1
ATOM 690 O O . LYS A 1 90 ? 19.442 16.796 -27.619 1.00 50.31 90 LYS A O 1
ATOM 695 N N . ASN A 1 91 ? 20.151 15.597 -29.358 1.00 49.69 91 ASN A N 1
ATOM 696 C CA . ASN A 1 91 ? 18.947 14.797 -29.562 1.00 49.69 91 ASN A CA 1
ATOM 697 C C . ASN A 1 91 ? 19.249 13.366 -30.028 1.00 49.69 91 ASN A C 1
ATOM 699 O O . ASN A 1 91 ? 18.379 12.714 -30.602 1.00 49.69 91 ASN A O 1
ATOM 703 N N . VAL A 1 92 ? 20.468 12.864 -29.825 1.00 54.69 92 VAL A N 1
ATOM 704 C CA . VAL A 1 92 ? 20.750 11.460 -30.129 1.00 54.69 92 VAL A CA 1
ATOM 705 C C . VAL A 1 92 ? 20.342 10.627 -28.921 1.00 54.69 92 VAL A C 1
ATOM 707 O O . VAL A 1 92 ? 20.973 10.677 -27.869 1.00 54.69 92 VAL A O 1
ATOM 710 N N . TYR A 1 93 ? 19.250 9.886 -29.076 1.00 57.41 93 TYR A N 1
ATOM 711 C CA . TYR A 1 93 ? 18.873 8.826 -28.155 1.00 57.41 93 TYR A CA 1
ATOM 712 C C . TYR A 1 93 ? 19.997 7.780 -28.150 1.00 57.41 93 TYR A C 1
ATOM 714 O O . 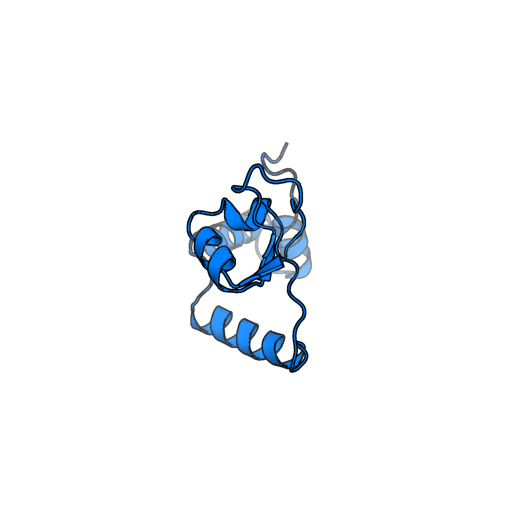TYR A 1 93 ? 20.272 7.160 -29.180 1.00 57.41 93 TYR A O 1
ATOM 722 N N . LYS A 1 94 ? 20.670 7.606 -27.009 1.00 56.25 94 LYS A N 1
ATOM 723 C CA . LYS A 1 94 ? 21.727 6.605 -26.821 1.00 56.25 94 LYS A CA 1
ATOM 724 C C . LYS A 1 94 ? 21.246 5.541 -25.849 1.00 56.25 94 LYS A C 1
ATOM 726 O O . LYS A 1 94 ? 20.495 5.827 -24.924 1.00 56.25 94 LYS A O 1
ATOM 731 N N . LYS A 1 95 ? 21.647 4.292 -26.078 1.00 52.88 95 LYS A N 1
ATOM 732 C CA . LYS A 1 95 ? 21.416 3.229 -25.100 1.00 52.88 95 LYS A CA 1
ATOM 733 C C . LYS A 1 95 ? 22.224 3.584 -23.846 1.00 52.88 95 LYS A C 1
ATOM 735 O O . LYS A 1 95 ? 23.416 3.854 -23.999 1.00 52.88 95 LYS A O 1
ATOM 740 N N . GLY A 1 96 ? 21.557 3.654 -22.692 1.00 49.59 96 GLY A N 1
ATOM 741 C CA . GLY A 1 96 ? 22.220 3.809 -21.394 1.00 49.59 96 GLY A CA 1
ATOM 742 C C . GLY A 1 96 ? 23.196 2.676 -21.110 1.00 49.59 96 GLY A C 1
ATOM 743 O O . GLY A 1 96 ? 22.972 1.554 -21.632 1.00 49.59 96 GLY A O 1
#

pLDDT: mean 76.29, std 16.79, range [43.0, 95.81]